Protein AF-A0AA37K5T1-F1 (afdb_monomer_lite)

Organism: NCBI:txid46503

Secondary structure (DSSP, 8-state):
-EEEE---EE-TT-PEEPPPEEEE----EEE---S--EEEEETTEEEEES-EEEEESPPPPTT-EEEEEETTEEEEEEE-SEEEE-SSSSEEEEE-

Radius of gyration: 15.93 Å; chains: 1; bounding box: 38×29×46 Å

Structure (mmCIF, N/CA/C/O backbone):
data_AF-A0AA37K5T1-F1
#
_entry.id   AF-A0AA37K5T1-F1
#
loop_
_atom_site.group_PDB
_atom_site.id
_atom_site.type_symbol
_atom_site.label_atom_id
_atom_site.label_alt_id
_atom_site.label_comp_id
_atom_site.label_asym_id
_atom_site.label_entity_id
_atom_site.label_seq_id
_atom_site.pdbx_PDB_ins_code
_atom_site.Cartn_x
_atom_site.Cartn_y
_atom_site.Cartn_z
_atom_site.occupancy
_atom_site.B_iso_or_equiv
_atom_site.auth_seq_id
_atom_site.auth_comp_id
_atom_site.auth_asym_id
_atom_site.auth_atom_id
_atom_site.pdbx_PDB_model_num
ATOM 1 N N . MET A 1 1 ? 6.909 2.314 -1.025 1.00 81.56 1 MET A N 1
ATOM 2 C CA . MET A 1 1 ? 7.194 2.400 -2.478 1.00 81.56 1 MET A CA 1
ATOM 3 C C . MET A 1 1 ? 6.068 1.789 -3.313 1.00 81.56 1 MET A C 1
ATOM 5 O O . MET A 1 1 ? 5.466 0.812 -2.888 1.00 81.56 1 MET A O 1
ATOM 9 N N . VAL A 1 2 ? 5.794 2.355 -4.487 1.00 77.31 2 VAL A N 1
ATOM 10 C CA . VAL A 1 2 ? 4.828 1.877 -5.493 1.00 77.31 2 VAL A CA 1
ATOM 11 C C . VAL A 1 2 ? 5.601 1.361 -6.700 1.00 77.31 2 VAL A C 1
ATOM 13 O O . VAL A 1 2 ? 6.588 1.982 -7.106 1.00 77.31 2 VAL A O 1
ATOM 16 N N . LYS A 1 3 ? 5.153 0.246 -7.275 1.00 79.38 3 LYS A N 1
ATOM 17 C CA . LYS A 1 3 ? 5.720 -0.293 -8.509 1.00 79.38 3 LYS A CA 1
ATOM 18 C C . LYS A 1 3 ? 5.293 0.564 -9.699 1.00 79.38 3 LYS A C 1
ATOM 20 O O . LYS A 1 3 ? 4.110 0.838 -9.892 1.00 79.38 3 LYS A O 1
ATOM 25 N N . VAL A 1 4 ? 6.261 0.983 -10.498 1.00 74.38 4 VAL A N 1
ATOM 26 C CA . VAL A 1 4 ? 6.074 1.747 -11.727 1.00 74.38 4 VAL A CA 1
ATOM 27 C C . VAL A 1 4 ? 6.645 0.915 -12.861 1.00 74.38 4 VAL A C 1
ATOM 29 O O . VAL A 1 4 ? 7.843 0.663 -12.917 1.00 74.38 4 VAL A O 1
ATOM 32 N N . VAL A 1 5 ? 5.779 0.482 -13.769 1.00 70.81 5 VAL A N 1
ATOM 33 C CA . VAL A 1 5 ? 6.210 -0.178 -15.001 1.00 70.81 5 VAL A CA 1
ATOM 34 C C . VAL A 1 5 ? 6.388 0.909 -16.052 1.00 70.81 5 VAL A C 1
ATOM 36 O O . VAL A 1 5 ? 5.443 1.648 -16.340 1.00 70.81 5 VAL A O 1
ATOM 39 N N . SER A 1 6 ? 7.599 1.056 -16.591 1.00 65.56 6 SER A N 1
ATOM 40 C CA . SER A 1 6 ? 7.839 1.992 -17.686 1.00 65.56 6 SER A CA 1
ATOM 41 C C . SER A 1 6 ? 7.050 1.545 -18.920 1.00 65.56 6 SER A C 1
ATOM 43 O O . SER A 1 6 ? 7.019 0.357 -19.247 1.00 65.56 6 SER A O 1
ATOM 45 N N . GLY A 1 7 ? 6.415 2.492 -19.614 1.00 62.22 7 GLY A N 1
ATOM 46 C CA . GLY A 1 7 ? 5.750 2.213 -20.889 1.00 62.22 7 GLY A CA 1
ATOM 47 C C . GLY A 1 7 ? 6.725 1.706 -21.964 1.00 62.22 7 GLY A C 1
ATOM 48 O O . GLY A 1 7 ? 7.936 1.674 -21.728 1.00 62.22 7 GLY A O 1
ATOM 49 N N . PRO A 1 8 ? 6.214 1.320 -23.148 1.00 63.28 8 PRO A N 1
ATOM 50 C CA . PRO A 1 8 ? 7.056 0.881 -24.254 1.00 63.28 8 PRO A CA 1
ATOM 51 C C . PRO A 1 8 ? 8.038 1.998 -24.619 1.00 63.28 8 PRO A C 1
ATOM 53 O O . PRO A 1 8 ? 7.633 3.075 -25.057 1.00 63.28 8 PRO A O 1
ATOM 56 N N . SER A 1 9 ? 9.322 1.743 -24.383 1.00 70.69 9 SER A N 1
ATOM 57 C CA . SER A 1 9 ? 10.418 2.611 -24.802 1.00 70.69 9 SER A CA 1
ATOM 58 C C . SER A 1 9 ? 11.073 1.994 -26.027 1.00 70.69 9 SER A C 1
ATOM 60 O O . SER A 1 9 ? 11.073 0.774 -26.174 1.00 70.69 9 SER A O 1
ATOM 62 N N . PHE A 1 10 ? 11.637 2.828 -26.889 1.00 79.06 10 PHE A N 1
ATOM 63 C CA . PHE A 1 10 ? 12.379 2.387 -28.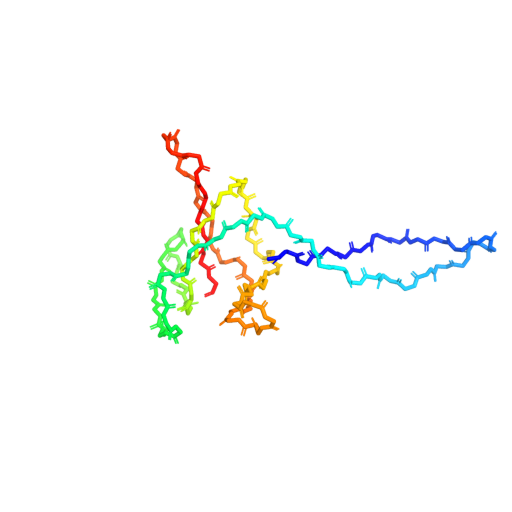062 1.00 79.06 10 PHE A CA 1
ATOM 64 C C . PHE A 1 10 ? 13.839 2.829 -27.931 1.00 79.06 10 PHE A C 1
ATOM 66 O O . PHE A 1 10 ? 14.099 3.864 -27.311 1.00 79.06 10 PHE A O 1
ATOM 73 N N . ASP A 1 11 ? 14.777 2.030 -28.435 1.00 80.88 11 ASP A N 1
ATOM 74 C CA . ASP A 1 11 ? 16.183 2.436 -28.551 1.00 80.88 11 ASP A CA 1
ATOM 75 C C . ASP A 1 11 ? 16.402 3.384 -29.752 1.00 80.88 11 ASP A C 1
ATOM 77 O O . ASP A 1 11 ? 15.455 3.746 -30.458 1.00 80.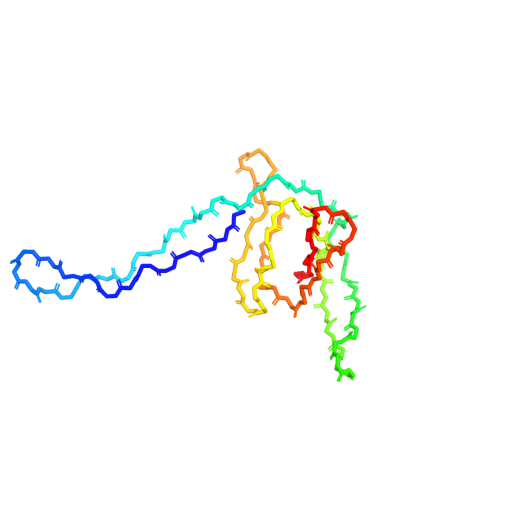88 11 ASP A O 1
ATOM 81 N N . GLU A 1 12 ? 17.646 3.831 -29.969 1.00 84.19 12 GLU A N 1
ATOM 82 C CA . GLU A 1 12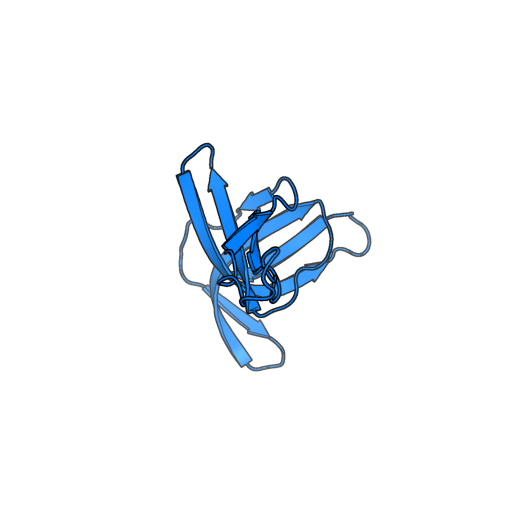 ? 18.005 4.727 -31.086 1.00 84.19 12 GLU A CA 1
ATOM 83 C C . GLU A 1 12 ? 17.721 4.106 -32.469 1.00 84.19 12 GLU A C 1
ATOM 85 O O . GLU A 1 12 ? 17.516 4.835 -33.440 1.00 84.19 12 GLU A O 1
ATOM 90 N N . ASP A 1 13 ? 17.621 2.777 -32.537 1.00 85.31 13 ASP A N 1
ATOM 91 C CA . ASP A 1 13 ? 17.322 1.985 -33.731 1.00 85.31 13 ASP A CA 1
ATOM 92 C C . ASP A 1 13 ? 15.824 1.613 -33.848 1.00 85.31 13 ASP A C 1
ATOM 94 O O . ASP A 1 13 ? 15.435 0.826 -34.712 1.00 85.31 13 ASP A O 1
ATOM 98 N N . MET A 1 14 ? 14.955 2.195 -33.009 1.00 79.19 14 MET A N 1
ATOM 99 C CA . MET A 1 14 ? 13.512 1.917 -32.921 1.00 79.19 14 MET A CA 1
ATOM 100 C C . MET A 1 14 ? 13.132 0.476 -32.528 1.00 79.19 14 MET A C 1
ATOM 102 O O . MET A 1 14 ? 11.994 0.052 -32.757 1.00 79.19 14 MET A O 1
ATOM 106 N N . ASN A 1 15 ? 14.018 -0.284 -31.887 1.00 83.69 15 ASN A N 1
ATOM 107 C CA . ASN A 1 15 ? 13.650 -1.574 -31.312 1.00 83.69 15 ASN A CA 1
ATOM 108 C C . ASN A 1 15 ? 12.880 -1.374 -30.001 1.00 83.69 15 ASN A C 1
ATOM 110 O O . ASN A 1 15 ? 13.247 -0.519 -29.191 1.00 83.69 15 ASN A O 1
ATOM 114 N N . PRO A 1 16 ? 11.830 -2.172 -29.744 1.00 79.19 16 PRO A N 1
ATOM 115 C CA . PRO A 1 16 ? 11.115 -2.121 -28.479 1.00 79.19 16 PRO A CA 1
ATOM 116 C C . PRO A 1 16 ? 12.020 -2.613 -27.344 1.00 79.19 16 PRO A C 1
ATOM 118 O O . PRO A 1 16 ? 12.459 -3.764 -27.327 1.00 79.19 16 PRO A O 1
ATOM 121 N N . LEU A 1 17 ? 12.268 -1.746 -26.367 1.00 77.19 17 LEU A N 1
ATOM 122 C CA . LEU A 1 17 ? 12.937 -2.105 -25.126 1.00 77.19 17 LEU A CA 1
ATOM 123 C C . LEU A 1 17 ? 11.956 -2.834 -24.199 1.00 77.19 17 LEU A C 1
ATOM 125 O O . LEU A 1 17 ? 10.768 -2.489 -24.152 1.00 77.19 17 LEU A O 1
ATOM 129 N N . PRO A 1 18 ? 12.433 -3.831 -23.432 1.00 75.06 18 PRO A N 1
ATOM 130 C CA . PRO A 1 18 ? 11.600 -4.489 -22.442 1.00 75.06 18 PRO A CA 1
ATOM 131 C C . PRO A 1 18 ? 11.103 -3.464 -21.409 1.00 75.06 18 PRO A C 1
ATOM 133 O O . PRO A 1 18 ? 11.850 -2.551 -21.040 1.00 75.06 18 PRO A O 1
ATOM 136 N N . PRO A 1 19 ? 9.856 -3.602 -20.925 1.00 73.06 19 PRO A N 1
ATOM 137 C CA . PRO A 1 19 ? 9.345 -2.734 -19.877 1.00 73.06 19 PRO A CA 1
ATOM 138 C C . PRO A 1 19 ? 10.224 -2.881 -18.634 1.00 73.06 19 PRO A C 1
ATOM 140 O O . PRO A 1 19 ? 10.492 -3.992 -18.173 1.00 73.06 19 PRO A O 1
ATOM 143 N N . LYS A 1 20 ? 10.685 -1.755 -18.096 1.00 78.06 20 LYS A N 1
ATOM 144 C CA . LYS A 1 20 ? 11.486 -1.719 -16.882 1.00 78.06 20 LYS A CA 1
ATOM 145 C C . LYS A 1 20 ? 10.557 -1.571 -15.685 1.00 78.06 20 LYS A C 1
ATOM 147 O O . LYS A 1 20 ? 9.722 -0.667 -15.636 1.00 78.06 20 LYS A O 1
ATOM 152 N N . GLU A 1 21 ? 10.695 -2.478 -14.728 1.00 82.00 21 GLU A N 1
ATOM 153 C CA . GLU A 1 21 ? 10.018 -2.374 -13.442 1.00 82.00 21 GLU A CA 1
ATOM 154 C C . GLU A 1 21 ? 10.887 -1.533 -12.506 1.00 82.00 21 GLU A C 1
ATOM 156 O O . GLU A 1 21 ? 11.970 -1.948 -12.094 1.00 82.00 21 GLU A O 1
ATOM 161 N N . ASP A 1 22 ? 10.419 -0.334 -12.183 1.00 84.56 22 ASP A N 1
ATOM 162 C CA . ASP A 1 22 ? 11.050 0.559 -11.220 1.00 84.56 22 ASP A CA 1
ATOM 163 C C . ASP A 1 22 ? 10.151 0.718 -9.987 1.00 84.56 22 ASP A C 1
ATOM 165 O O . ASP A 1 22 ? 8.938 0.509 -10.024 1.00 84.56 22 ASP A O 1
ATOM 169 N N . TRP A 1 23 ? 10.747 1.094 -8.858 1.00 85.62 23 TRP A N 1
ATOM 170 C CA . TRP A 1 23 ? 10.018 1.346 -7.618 1.00 85.62 23 TRP A CA 1
ATOM 171 C C . TRP A 1 23 ? 10.163 2.806 -7.236 1.00 85.62 23 TRP A C 1
ATOM 173 O O . TRP A 1 23 ? 11.275 3.301 -7.060 1.00 85.62 23 TRP A O 1
ATOM 183 N N . LYS A 1 24 ? 9.035 3.494 -7.068 1.00 87.19 24 LYS A N 1
ATOM 184 C CA . LYS A 1 24 ? 9.011 4.905 -6.688 1.00 87.19 24 LYS A CA 1
ATOM 185 C C . LYS A 1 24 ? 8.586 5.066 -5.237 1.00 87.19 24 LYS A C 1
ATOM 187 O O . LYS A 1 24 ? 7.639 4.421 -4.783 1.00 87.19 24 LYS A O 1
ATOM 192 N N . ASP A 1 25 ? 9.272 5.935 -4.505 1.00 88.12 25 ASP A N 1
ATOM 193 C CA . ASP A 1 25 ? 8.830 6.308 -3.166 1.00 88.12 25 ASP A CA 1
ATOM 194 C C . ASP A 1 25 ? 7.566 7.183 -3.222 1.00 88.12 25 ASP A C 1
ATOM 196 O O . ASP A 1 25 ? 7.433 8.039 -4.101 1.00 88.12 25 ASP A O 1
ATOM 200 N N . PHE A 1 26 ? 6.614 6.924 -2.324 1.00 84.50 26 PHE A N 1
ATOM 201 C CA . PHE A 1 26 ? 5.341 7.650 -2.264 1.00 84.50 26 PHE A CA 1
ATOM 202 C C . PHE A 1 26 ? 5.112 8.372 -0.933 1.00 84.50 26 PHE A C 1
ATOM 204 O O . PHE A 1 26 ? 4.070 9.009 -0.790 1.00 84.50 26 PHE A O 1
ATOM 211 N N . GLY A 1 27 ? 6.060 8.300 0.005 1.00 85.44 27 GLY A N 1
ATOM 212 C CA . GLY A 1 27 ? 5.968 8.952 1.305 1.00 85.44 27 GLY A CA 1
ATOM 213 C C . GLY A 1 27 ? 6.201 8.025 2.496 1.00 85.44 27 GLY A C 1
ATOM 214 O O . GLY A 1 27 ? 6.122 6.796 2.408 1.00 85.44 27 GLY A O 1
ATOM 215 N N . SER A 1 28 ? 6.460 8.663 3.637 1.00 87.50 28 SER A N 1
ATOM 216 C CA . SER A 1 28 ? 6.562 8.016 4.941 1.00 87.50 28 SER A CA 1
ATOM 217 C C . SER A 1 28 ? 5.227 7.398 5.347 1.00 87.50 28 SER A C 1
ATOM 219 O O . SER A 1 28 ? 4.156 7.961 5.100 1.00 87.50 28 SER A O 1
ATOM 221 N N . CYS A 1 29 ? 5.292 6.243 6.003 1.00 89.81 29 CYS A N 1
ATOM 222 C CA . CYS A 1 29 ? 4.109 5.500 6.405 1.00 89.81 29 CYS A CA 1
ATOM 223 C C . CYS A 1 29 ? 4.247 4.898 7.803 1.00 89.81 29 CYS A C 1
ATOM 225 O O . CYS A 1 29 ? 5.342 4.752 8.345 1.00 89.81 29 CYS A O 1
ATOM 227 N N . ARG A 1 30 ? 3.100 4.536 8.369 1.00 87.94 30 ARG A N 1
ATOM 228 C CA . ARG A 1 30 ? 2.937 3.757 9.587 1.00 87.94 30 ARG A CA 1
ATOM 229 C C . ARG A 1 30 ? 2.141 2.503 9.232 1.00 87.94 30 ARG A C 1
ATOM 231 O O . ARG A 1 30 ? 1.056 2.593 8.664 1.00 87.94 30 ARG A O 1
ATOM 238 N N . CYS A 1 31 ? 2.691 1.343 9.567 1.00 86.25 31 CYS A N 1
ATOM 239 C CA . CYS A 1 31 ? 2.027 0.053 9.414 1.00 86.25 31 CYS A CA 1
ATOM 240 C C . CYS A 1 31 ? 1.424 -0.340 10.764 1.00 86.25 31 CYS A C 1
ATOM 242 O O . CYS A 1 31 ? 2.174 -0.550 11.717 1.00 86.25 31 CYS A O 1
ATOM 244 N N . ASP A 1 32 ? 0.096 -0.406 10.853 1.00 76.38 32 ASP A N 1
ATOM 245 C CA . ASP A 1 32 ? -0.602 -0.694 12.114 1.00 76.38 32 ASP A CA 1
ATOM 246 C C . ASP A 1 32 ? -0.738 -2.198 12.398 1.00 76.38 32 ASP A C 1
ATOM 248 O O . ASP A 1 32 ? -0.950 -2.599 13.543 1.00 76.38 32 ASP A O 1
ATOM 252 N N . ASP A 1 33 ? -0.558 -3.039 11.378 1.00 75.94 33 ASP A N 1
ATOM 253 C CA . ASP A 1 33 ? -0.697 -4.490 11.481 1.00 75.94 33 ASP A CA 1
ATOM 254 C C . ASP A 1 33 ? 0.646 -5.238 11.458 1.00 75.94 33 ASP A C 1
ATOM 256 O O . ASP A 1 33 ? 1.628 -4.814 10.844 1.00 75.94 33 ASP A O 1
ATOM 260 N N . ASN A 1 34 ? 0.655 -6.405 12.112 1.00 69.12 34 ASN A N 1
ATOM 261 C CA . ASN A 1 34 ? 1.805 -7.309 12.228 1.00 69.12 34 ASN A CA 1
ATOM 262 C C . ASN A 1 34 ? 1.640 -8.586 11.377 1.00 69.12 34 ASN A C 1
ATOM 264 O O . ASN A 1 34 ? 2.076 -9.658 11.788 1.00 69.12 34 ASN A O 1
ATOM 268 N N . GLY A 1 35 ? 0.982 -8.494 10.215 1.00 69.19 35 GLY A N 1
ATOM 269 C CA . GLY A 1 35 ? 0.832 -9.624 9.288 1.00 69.19 35 GLY A CA 1
ATOM 270 C C . GLY A 1 35 ? -0.195 -10.681 9.713 1.00 69.19 35 GLY A C 1
ATOM 271 O O . GLY A 1 35 ? -0.129 -11.819 9.260 1.00 69.19 35 GLY A O 1
ATOM 272 N N . VAL A 1 36 ? -1.135 -10.331 10.598 1.00 79.62 36 VAL A N 1
ATOM 273 C CA . VAL A 1 36 ? -2.260 -11.211 10.948 1.00 79.62 36 VAL A CA 1
ATOM 274 C C . VAL A 1 36 ? -3.369 -11.015 9.924 1.00 79.62 36 VAL A C 1
ATOM 276 O O . VAL A 1 36 ? -3.828 -9.890 9.734 1.00 79.62 36 VAL A O 1
ATOM 279 N N . MET A 1 37 ? -3.829 -12.113 9.323 1.00 85.56 37 MET A N 1
ATOM 280 C CA . MET A 1 37 ? -4.916 -12.090 8.348 1.00 85.56 37 MET A CA 1
ATOM 281 C C . MET A 1 37 ? -6.214 -11.581 8.987 1.00 85.56 37 MET A C 1
ATOM 283 O O . MET A 1 37 ? -6.679 -12.102 10.004 1.00 85.56 37 MET A O 1
ATOM 287 N N . LYS A 1 38 ? -6.796 -10.551 8.379 1.00 89.31 38 LYS A N 1
ATOM 288 C CA . LYS A 1 38 ? -8.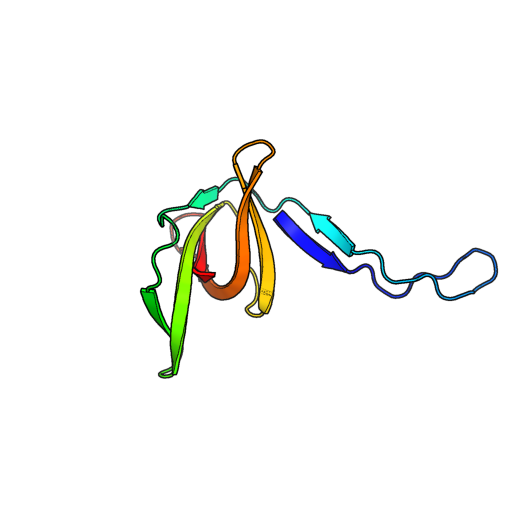046 -9.898 8.771 1.00 89.31 38 LYS A CA 1
ATOM 289 C C . LYS A 1 38 ? -8.951 -9.758 7.554 1.00 89.31 38 LYS A C 1
ATOM 291 O O . LYS A 1 38 ? -8.505 -9.886 6.421 1.00 89.31 38 LYS A O 1
ATOM 296 N N . GLN A 1 39 ? -10.228 -9.473 7.796 1.00 90.56 39 GLN A N 1
ATOM 297 C CA . GLN A 1 39 ? -11.218 -9.302 6.736 1.00 90.56 39 GLN A CA 1
ATOM 298 C C . GLN A 1 39 ? -11.754 -7.882 6.677 1.00 90.56 39 GLN A C 1
ATOM 300 O O . GLN A 1 39 ? -12.040 -7.265 7.705 1.00 90.56 39 GLN A O 1
ATOM 305 N N . ILE A 1 40 ? -11.929 -7.381 5.457 1.00 90.44 40 ILE A N 1
ATOM 306 C CA . ILE A 1 40 ? -12.572 -6.102 5.182 1.00 90.44 40 ILE A CA 1
ATOM 307 C C . ILE A 1 40 ? -13.660 -6.269 4.126 1.00 90.44 40 ILE A C 1
ATOM 309 O O . ILE A 1 40 ? -13.476 -6.951 3.122 1.00 90.44 40 ILE A O 1
ATOM 313 N N . SER A 1 41 ? -14.800 -5.611 4.340 1.00 91.06 41 SER A N 1
ATOM 314 C CA . SER A 1 41 ? -15.843 -5.510 3.322 1.00 91.06 41 SER A CA 1
ATOM 315 C C . SER A 1 41 ? -15.607 -4.284 2.440 1.00 91.06 41 SER A C 1
ATOM 317 O O . SER A 1 41 ? -15.476 -3.158 2.935 1.00 91.06 41 SER A O 1
ATOM 319 N N . VAL A 1 42 ? -15.579 -4.496 1.127 1.00 89.44 42 VAL A N 1
ATOM 320 C CA . VAL A 1 42 ? -15.535 -3.446 0.106 1.00 89.44 42 VAL A CA 1
ATOM 321 C C . VAL A 1 42 ? -16.720 -3.661 -0.824 1.00 89.44 42 VAL A C 1
ATOM 323 O O . VAL A 1 42 ? -16.802 -4.677 -1.507 1.00 89.44 42 VAL A O 1
ATOM 326 N N . ASN A 1 43 ? -17.665 -2.718 -0.830 1.00 88.81 43 ASN A N 1
ATOM 327 C CA . ASN A 1 43 ? -18.886 -2.785 -1.646 1.00 88.81 43 ASN A CA 1
ATOM 328 C C . ASN A 1 43 ? -19.676 -4.103 -1.488 1.00 88.81 43 ASN A C 1
ATOM 330 O O . ASN A 1 43 ? -20.246 -4.608 -2.450 1.00 88.81 43 ASN A O 1
ATOM 334 N N . GLY A 1 44 ? -19.702 -4.673 -0.277 1.00 88.44 44 GLY A N 1
ATOM 335 C CA . GLY A 1 44 ? -20.422 -5.916 0.020 1.00 88.44 44 GLY A CA 1
ATOM 336 C C . GLY A 1 44 ? -19.645 -7.204 -0.275 1.00 88.44 44 GLY A C 1
ATOM 337 O O . GLY A 1 44 ? -20.134 -8.280 0.055 1.00 88.44 44 GLY A O 1
ATOM 338 N N . VAL A 1 45 ? -18.430 -7.114 -0.826 1.00 91.38 45 VAL A N 1
ATOM 339 C CA . VAL A 1 45 ? -17.526 -8.257 -1.028 1.00 91.38 45 VAL A CA 1
ATOM 340 C C . VAL A 1 45 ? -16.483 -8.280 0.087 1.00 91.38 45 VAL A C 1
ATOM 342 O O . VAL A 1 45 ? -15.923 -7.240 0.434 1.00 91.38 45 VAL A O 1
ATOM 345 N N . MET A 1 46 ? -16.247 -9.453 0.673 1.00 92.62 46 MET A N 1
ATOM 346 C CA . MET A 1 46 ? -15.221 -9.647 1.699 1.00 92.62 46 MET A CA 1
ATOM 347 C C . MET A 1 46 ? -13.866 -9.915 1.048 1.00 92.62 46 MET A C 1
ATOM 349 O O . MET A 1 46 ? -13.770 -10.736 0.137 1.00 92.62 46 MET A O 1
ATOM 353 N N . TYR A 1 47 ? -12.835 -9.245 1.547 1.00 91.50 47 TYR A N 1
ATOM 354 C CA . TYR A 1 47 ? -11.447 -9.440 1.151 1.00 91.50 47 TYR A CA 1
ATOM 355 C C . TYR A 1 47 ? -10.604 -9.732 2.384 1.00 91.50 47 TYR A C 1
ATOM 357 O O . TYR A 1 47 ? -10.764 -9.070 3.414 1.00 91.50 47 TYR A O 1
ATOM 365 N N . ASP A 1 48 ? -9.697 -10.693 2.256 1.00 91.50 48 ASP A N 1
ATOM 366 C CA . ASP A 1 48 ? -8.660 -10.944 3.249 1.00 91.50 48 ASP A CA 1
ATOM 367 C C . ASP A 1 48 ? -7.490 -9.984 3.009 1.00 91.50 48 ASP A C 1
ATOM 369 O O . ASP A 1 48 ? -7.085 -9.763 1.868 1.00 91.50 48 ASP A O 1
ATOM 373 N N . TYR A 1 49 ? -6.962 -9.408 4.083 1.00 90.69 49 TYR A N 1
ATOM 374 C CA . TYR A 1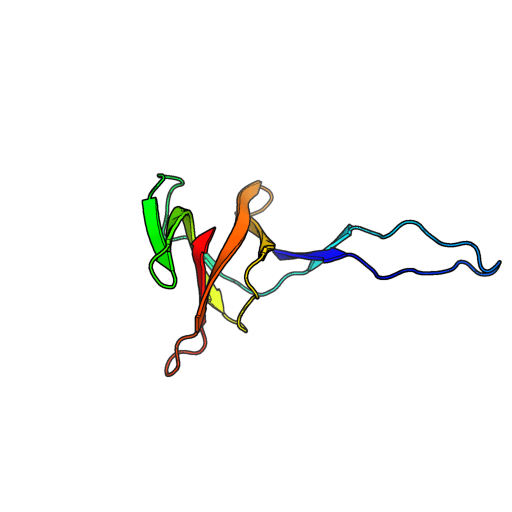 49 ? -5.812 -8.510 4.063 1.00 90.69 49 TYR A CA 1
ATOM 375 C C . TYR A 1 49 ? -4.901 -8.816 5.254 1.00 90.69 49 TYR A C 1
ATOM 377 O O . TYR A 1 49 ? -5.361 -9.293 6.294 1.00 90.69 49 TYR A O 1
ATOM 385 N N . ASN A 1 50 ? -3.610 -8.532 5.118 1.00 89.25 50 ASN A N 1
ATOM 386 C CA . ASN A 1 50 ? -2.614 -8.765 6.167 1.00 89.25 50 ASN A CA 1
ATOM 387 C C . ASN A 1 50 ? -2.053 -7.463 6.740 1.00 89.25 50 ASN A C 1
ATOM 389 O O . ASN A 1 50 ? -1.562 -7.456 7.873 1.00 89.25 50 ASN A O 1
ATOM 393 N N . TYR A 1 51 ? -2.114 -6.372 5.968 1.00 89.50 51 TYR A N 1
ATOM 394 C CA . TYR A 1 51 ? -1.532 -5.098 6.367 1.00 89.50 51 TYR A CA 1
ATOM 395 C C . TYR A 1 51 ? -2.471 -3.919 6.120 1.00 89.50 51 TYR A C 1
ATOM 397 O O . TYR A 1 51 ? -2.914 -3.675 4.999 1.00 89.50 51 TYR A O 1
ATOM 405 N N . HIS A 1 52 ? -2.712 -3.132 7.166 1.00 91.12 52 HIS A N 1
ATOM 406 C CA . HIS A 1 52 ? -3.244 -1.775 7.079 1.00 91.12 52 HIS A CA 1
ATOM 407 C C . HIS A 1 52 ? -2.106 -0.763 7.221 1.00 91.12 52 HIS A C 1
ATOM 409 O O . HIS A 1 52 ? -1.338 -0.783 8.190 1.00 91.12 52 HIS A O 1
ATOM 415 N N . VAL A 1 53 ? -1.980 0.110 6.223 1.00 90.81 53 VAL A N 1
ATOM 416 C CA . VAL A 1 53 ? -0.893 1.087 6.129 1.00 90.81 53 VAL A CA 1
ATOM 417 C C . VAL A 1 53 ? -1.479 2.480 5.979 1.00 90.81 53 VAL A C 1
ATOM 419 O O . VAL A 1 53 ? -2.260 2.736 5.066 1.00 90.81 53 VAL A O 1
ATOM 422 N N . VAL A 1 54 ? -1.045 3.396 6.839 1.00 90.75 54 VAL A N 1
ATOM 423 C CA . VAL A 1 54 ? -1.397 4.818 6.795 1.00 90.75 54 VAL A CA 1
ATOM 424 C C . VAL A 1 54 ? -0.166 5.610 6.376 1.00 90.75 54 VAL A C 1
ATOM 426 O O . VAL A 1 54 ? 0.918 5.399 6.911 1.00 90.75 54 VAL A O 1
ATOM 429 N N . TYR A 1 55 ? -0.297 6.515 5.414 1.00 90.56 55 TYR A N 1
ATOM 430 C CA . TYR A 1 55 ? 0.832 7.262 4.860 1.00 90.56 55 TYR A CA 1
ATOM 431 C C . TYR A 1 55 ? 0.455 8.692 4.490 1.00 90.56 55 TYR A C 1
ATOM 433 O O . TYR A 1 55 ? -0.709 9.019 4.248 1.00 90.56 55 TYR A O 1
ATOM 441 N N . GLU A 1 56 ? 1.458 9.560 4.427 1.00 87.31 56 GLU A N 1
ATOM 442 C CA . GLU A 1 56 ? 1.280 10.926 3.943 1.00 87.31 56 GLU A CA 1
ATOM 443 C C . GLU A 1 56 ? 1.312 10.933 2.413 1.00 87.31 56 GLU A C 1
ATOM 445 O O . GLU A 1 56 ? 2.304 10.533 1.808 1.00 87.31 56 GLU A O 1
ATOM 450 N N . GLY A 1 57 ? 0.227 11.366 1.762 1.00 84.06 57 GLY A N 1
ATOM 451 C CA . GLY A 1 57 ? 0.189 11.397 0.301 1.00 84.06 57 GLY A CA 1
ATOM 452 C C . GLY A 1 57 ? -1.200 11.374 -0.333 1.00 84.06 57 GLY A C 1
ATOM 453 O O . GLY A 1 57 ? -2.221 11.706 0.273 1.00 84.06 57 GLY A O 1
ATOM 454 N N . GLY A 1 58 ? -1.212 11.030 -1.622 1.00 85.44 58 GLY A N 1
ATOM 455 C CA . GLY A 1 58 ? -2.423 10.872 -2.427 1.00 85.44 58 GLY A CA 1
ATOM 456 C C . GLY A 1 58 ? -3.021 9.466 -2.341 1.00 85.44 58 GLY A C 1
ATOM 457 O O . GLY A 1 58 ? -2.379 8.534 -1.865 1.00 85.44 58 GLY A O 1
ATOM 458 N N . ILE A 1 59 ? -4.248 9.309 -2.842 1.00 87.88 59 ILE A N 1
ATOM 459 C CA . ILE A 1 59 ? -4.890 7.994 -2.988 1.00 87.88 59 ILE A CA 1
ATOM 460 C C . ILE A 1 59 ? -4.096 7.143 -3.980 1.00 87.88 59 ILE A C 1
ATOM 462 O O . ILE A 1 59 ? -3.778 7.604 -5.076 1.00 87.88 59 ILE A O 1
ATOM 466 N N . LEU A 1 60 ? -3.828 5.895 -3.600 1.00 89.88 60 LEU A N 1
ATOM 467 C CA . LEU A 1 60 ? -3.377 4.850 -4.513 1.00 89.88 60 LEU A CA 1
ATOM 468 C C . LEU A 1 60 ? -4.579 4.052 -5.013 1.00 89.88 60 LEU A C 1
ATOM 470 O O . LEU A 1 60 ? -5.491 3.752 -4.250 1.00 89.88 60 LEU A O 1
ATOM 474 N N . ASN A 1 61 ? -4.577 3.701 -6.295 1.00 89.31 61 ASN A N 1
ATOM 475 C CA . ASN A 1 61 ? -5.680 2.955 -6.893 1.00 89.31 61 ASN A CA 1
ATOM 476 C C . ASN A 1 61 ? -5.644 1.483 -6.465 1.00 89.31 61 ASN A C 1
ATOM 478 O O . ASN A 1 61 ? -4.566 0.903 -6.313 1.00 89.31 61 ASN A O 1
ATOM 482 N N . ALA A 1 62 ? -6.815 0.858 -6.345 1.00 89.75 62 ALA A N 1
ATOM 483 C CA . ALA A 1 62 ? -6.910 -0.584 -6.146 1.00 89.75 62 ALA A CA 1
ATOM 484 C C . ALA A 1 62 ? -6.176 -1.354 -7.265 1.00 89.75 62 ALA A C 1
ATOM 486 O O . ALA A 1 62 ? -6.205 -0.960 -8.430 1.00 89.75 62 ALA A O 1
ATOM 487 N N . GLY A 1 63 ? -5.492 -2.437 -6.898 1.00 88.88 63 GLY A N 1
ATOM 488 C CA . GLY A 1 63 ? -4.635 -3.232 -7.778 1.00 88.88 63 GLY A CA 1
ATOM 489 C C . GLY A 1 63 ? -3.200 -2.712 -7.925 1.00 88.88 63 GLY A C 1
ATOM 490 O O . GLY A 1 63 ? -2.366 -3.436 -8.466 1.00 88.88 63 GLY A O 1
ATOM 491 N N . THR A 1 64 ? -2.888 -1.512 -7.421 1.00 90.19 64 THR A N 1
ATOM 492 C CA . THR A 1 64 ? -1.516 -0.973 -7.422 1.00 90.19 64 THR A CA 1
ATOM 493 C C . THR A 1 64 ? -0.610 -1.845 -6.556 1.00 90.19 64 THR A C 1
ATOM 495 O O . THR A 1 64 ? -0.930 -2.092 -5.394 1.00 90.19 64 THR A O 1
ATOM 498 N N . GLU A 1 65 ? 0.521 -2.293 -7.102 1.00 92.12 65 GLU A N 1
ATOM 499 C CA . GLU A 1 65 ? 1.541 -3.011 -6.334 1.00 92.12 65 GLU A CA 1
ATOM 500 C C . GLU A 1 65 ? 2.345 -2.034 -5.473 1.00 92.12 65 GLU A C 1
ATOM 502 O O . GLU A 1 65 ? 2.896 -1.038 -5.957 1.00 92.12 65 GLU A O 1
ATOM 507 N N . VAL A 1 66 ? 2.420 -2.334 -4.183 1.00 91.50 66 VAL A N 1
ATOM 508 C CA . VAL A 1 66 ? 3.160 -1.556 -3.196 1.00 91.50 66 VAL A CA 1
ATOM 509 C C . VAL A 1 66 ? 4.031 -2.459 -2.346 1.00 91.50 66 VAL A C 1
ATOM 511 O O . VAL A 1 66 ? 3.656 -3.575 -1.998 1.00 91.50 66 VAL A O 1
ATOM 514 N N . ARG A 1 67 ? 5.183 -1.917 -1.959 1.00 91.44 67 ARG A N 1
ATOM 515 C CA . ARG A 1 67 ? 6.067 -2.500 -0.954 1.00 91.44 67 ARG A CA 1
ATOM 516 C C . ARG A 1 67 ? 6.383 -1.473 0.121 1.00 91.44 67 ARG A C 1
ATOM 518 O O . ARG A 1 67 ? 6.697 -0.314 -0.178 1.00 91.44 67 ARG A O 1
ATOM 525 N N . ILE A 1 68 ? 6.294 -1.898 1.366 1.00 89.81 68 ILE A N 1
ATOM 526 C CA . ILE A 1 68 ? 6.613 -1.128 2.559 1.00 89.81 68 ILE A CA 1
ATOM 527 C C . ILE A 1 68 ? 7.973 -1.592 3.052 1.00 89.81 68 ILE A C 1
ATOM 529 O O . ILE A 1 68 ? 8.201 -2.788 3.236 1.00 89.81 68 ILE A O 1
ATOM 533 N N . LEU A 1 69 ? 8.873 -0.634 3.239 1.00 90.31 69 LEU A N 1
ATOM 534 C CA . LEU A 1 69 ? 10.231 -0.887 3.695 1.00 90.31 69 LEU A CA 1
ATOM 535 C C . LEU A 1 69 ? 10.362 -0.512 5.171 1.00 90.31 69 LEU A C 1
ATOM 537 O O . LEU A 1 69 ? 9.793 0.485 5.611 1.00 90.31 69 LEU A O 1
ATOM 541 N N . ASP A 1 70 ? 11.124 -1.311 5.905 1.00 87.31 70 ASP A N 1
ATOM 542 C CA . ASP A 1 70 ? 11.580 -1.053 7.268 1.00 87.31 70 ASP A CA 1
ATOM 543 C C . ASP A 1 70 ? 13.115 -1.073 7.240 1.00 87.31 70 ASP A C 1
ATOM 545 O O . ASP A 1 70 ? 13.755 -2.130 7.241 1.00 87.31 70 ASP A O 1
ATOM 549 N N . GLY A 1 71 ? 13.705 0.109 7.039 1.00 85.50 71 GLY A N 1
ATOM 550 C CA . GLY A 1 71 ? 15.112 0.240 6.658 1.00 85.50 71 GLY A CA 1
ATOM 551 C C . GLY A 1 71 ? 15.386 -0.387 5.286 1.00 85.50 71 GLY A C 1
ATOM 552 O O . GLY A 1 71 ? 14.825 0.040 4.279 1.00 85.50 71 GLY A O 1
ATOM 553 N N . GLU A 1 72 ? 16.247 -1.404 5.251 1.00 85.56 72 GLU A N 1
ATOM 554 C CA . GLU A 1 72 ? 16.594 -2.152 4.029 1.00 85.56 72 GLU A CA 1
ATOM 555 C C . GLU A 1 72 ? 15.696 -3.379 3.792 1.00 85.56 72 GLU A C 1
ATOM 557 O O . GLU A 1 72 ? 15.758 -4.000 2.732 1.00 85.56 72 GLU A O 1
ATOM 562 N N . SER A 1 73 ? 14.854 -3.742 4.764 1.00 86.88 73 SER A N 1
ATOM 563 C CA . SER A 1 73 ? 14.014 -4.941 4.691 1.00 86.88 73 SER A CA 1
ATOM 564 C C . SER A 1 73 ? 12.612 -4.624 4.181 1.00 86.88 73 SER A C 1
ATOM 566 O O . SER A 1 73 ? 12.029 -3.595 4.519 1.00 86.88 73 SER A O 1
ATOM 568 N N . VAL A 1 74 ? 12.030 -5.532 3.396 1.00 89.06 74 VAL A N 1
ATOM 569 C CA . VAL A 1 74 ? 10.621 -5.440 2.992 1.00 89.06 74 VAL A CA 1
ATOM 570 C C . VAL A 1 74 ? 9.754 -5.957 4.137 1.00 89.06 74 VAL A C 1
ATOM 572 O O . VAL A 1 74 ? 9.796 -7.138 4.470 1.00 89.06 74 VAL A O 1
ATOM 575 N N . ARG A 1 75 ? 8.967 -5.066 4.744 1.00 86.69 75 ARG A N 1
ATOM 576 C CA . ARG A 1 75 ? 8.048 -5.398 5.843 1.00 86.69 75 ARG A CA 1
ATOM 577 C C . ARG A 1 75 ? 6.711 -5.930 5.342 1.00 86.69 75 ARG A C 1
ATOM 579 O O . ARG A 1 75 ? 6.126 -6.804 5.976 1.00 86.69 75 ARG A O 1
ATOM 586 N N . ALA A 1 76 ? 6.22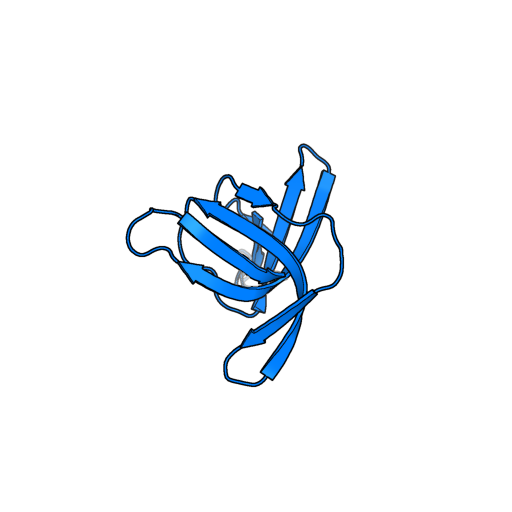3 -5.372 4.239 1.00 85.50 76 ALA A N 1
ATOM 587 C CA . ALA A 1 76 ? 4.976 -5.773 3.605 1.00 85.50 76 ALA A CA 1
ATOM 588 C C . ALA A 1 76 ? 5.071 -5.550 2.097 1.00 85.50 76 ALA A C 1
ATOM 590 O O . ALA A 1 76 ? 5.623 -4.545 1.652 1.00 85.50 76 ALA A O 1
ATOM 591 N N . GLU A 1 77 ? 4.503 -6.454 1.314 1.00 89.75 77 GLU A N 1
ATOM 592 C CA . GLU A 1 77 ? 4.358 -6.312 -0.131 1.00 89.75 77 GLU A CA 1
ATOM 593 C C . GLU A 1 77 ? 3.001 -6.875 -0.540 1.00 89.75 77 GLU A C 1
ATOM 595 O O . GLU A 1 77 ? 2.565 -7.899 -0.015 1.00 89.75 77 GLU A O 1
ATOM 600 N N . GLY A 1 78 ? 2.309 -6.185 -1.441 1.00 90.56 78 GLY A N 1
ATOM 601 C CA . GLY A 1 78 ? 0.988 -6.608 -1.877 1.00 90.56 78 GLY A CA 1
ATOM 602 C C . GLY A 1 78 ? 0.339 -5.640 -2.852 1.00 90.56 78 GLY A C 1
ATOM 603 O O . GLY A 1 78 ? 0.902 -4.609 -3.228 1.00 90.56 78 GLY A O 1
ATOM 604 N N . LYS A 1 79 ? -0.878 -5.987 -3.268 1.00 92.94 79 LYS A N 1
ATOM 605 C CA . LYS A 1 79 ? -1.717 -5.125 -4.100 1.00 92.94 79 LYS A CA 1
ATOM 606 C C . LYS A 1 79 ? -2.706 -4.385 -3.221 1.00 92.94 79 LYS A C 1
ATOM 608 O O . LYS A 1 79 ? -3.314 -4.981 -2.343 1.00 92.94 79 LYS A O 1
ATOM 613 N N . VAL A 1 80 ? -2.920 -3.105 -3.508 1.00 93.31 80 VAL A N 1
ATOM 614 C CA . VAL A 1 80 ? -3.942 -2.310 -2.820 1.00 93.31 80 VAL A CA 1
ATOM 615 C C . VAL A 1 80 ? -5.320 -2.931 -3.060 1.00 93.31 80 VAL A C 1
ATOM 617 O O . VAL A 1 80 ? -5.811 -2.941 -4.186 1.00 93.31 80 VAL A O 1
ATOM 620 N N . ILE A 1 81 ? -5.956 -3.430 -2.006 1.00 92.25 81 ILE A N 1
ATOM 621 C CA . ILE A 1 81 ? -7.328 -3.956 -2.034 1.00 92.25 81 ILE A CA 1
ATOM 622 C C . ILE A 1 81 ? -8.314 -2.795 -1.932 1.00 92.25 81 ILE A C 1
ATOM 624 O O . ILE A 1 81 ? -9.268 -2.676 -2.701 1.00 92.25 81 ILE A O 1
ATOM 628 N N . LYS A 1 82 ? -8.057 -1.911 -0.968 1.00 91.50 82 LYS A N 1
ATOM 629 C CA . LYS A 1 82 ? -8.875 -0.743 -0.659 1.00 91.50 82 LYS A CA 1
ATOM 630 C C . LYS A 1 82 ? -7.964 0.442 -0.385 1.00 91.50 82 LYS A C 1
ATOM 632 O O . LYS A 1 82 ? -6.896 0.282 0.197 1.00 91.50 82 LYS A O 1
ATOM 637 N N . SER A 1 83 ? -8.430 1.625 -0.758 1.00 92.12 83 SER A N 1
ATOM 638 C CA . SER A 1 83 ? -7.786 2.900 -0.459 1.00 92.12 83 SER A CA 1
ATOM 639 C C . SER A 1 83 ? -8.779 3.862 0.185 1.00 92.12 83 SER A C 1
ATOM 641 O O . SER A 1 83 ? -9.918 3.976 -0.274 1.00 92.12 83 SER A O 1
ATOM 643 N N . GLY A 1 84 ? -8.342 4.580 1.210 1.00 89.69 84 GLY A N 1
ATOM 644 C CA . GLY A 1 84 ? -9.065 5.673 1.848 1.00 89.69 84 GLY A CA 1
ATOM 645 C C . GLY A 1 84 ? -8.213 6.937 1.882 1.00 89.69 84 GLY A C 1
ATOM 646 O O . GLY A 1 84 ? -6.985 6.880 1.854 1.00 89.69 84 GLY A O 1
ATOM 647 N N . LYS A 1 85 ? -8.861 8.100 1.936 1.00 88.25 85 LYS A N 1
ATOM 648 C CA . LYS A 1 85 ? -8.189 9.374 2.195 1.00 88.25 85 LYS A CA 1
ATOM 649 C C . LYS A 1 85 ? -8.952 10.129 3.255 1.00 88.25 85 LYS A C 1
ATOM 651 O O . LYS A 1 85 ? -10.167 10.294 3.140 1.00 88.25 85 LYS A O 1
ATOM 656 N N . SER A 1 86 ? -8.227 10.615 4.252 1.00 82.88 86 SER A N 1
ATOM 657 C CA . SER A 1 86 ? -8.816 11.501 5.238 1.00 82.88 86 SER A CA 1
ATOM 658 C C . SER A 1 86 ? -9.125 12.853 4.591 1.00 82.88 86 SER A C 1
ATOM 660 O O . SER A 1 86 ? -8.339 13.422 3.832 1.00 82.88 86 SER A O 1
ATOM 662 N N . ASN A 1 87 ? -10.338 13.338 4.832 1.00 77.62 87 ASN A N 1
ATOM 663 C CA . ASN A 1 87 ? -10.816 14.620 4.320 1.00 77.62 87 ASN A CA 1
ATOM 664 C C . ASN A 1 87 ? -10.263 15.801 5.130 1.00 77.62 87 ASN A C 1
ATOM 666 O O . ASN A 1 87 ? -10.079 16.885 4.583 1.00 77.62 87 ASN A O 1
ATOM 670 N N . TYR A 1 88 ? -9.998 15.583 6.417 1.00 76.94 88 TYR A N 1
ATOM 671 C CA . TYR A 1 88 ? -9.515 16.603 7.340 1.00 76.94 88 TYR A CA 1
ATOM 672 C C . TYR A 1 88 ? -7.996 16.543 7.513 1.00 76.94 88 TYR A C 1
ATOM 674 O O . TYR A 1 88 ? -7.309 17.561 7.445 1.00 76.94 88 TYR A O 1
ATOM 682 N N . PHE A 1 89 ? -7.456 15.339 7.688 1.00 77.25 89 PHE A N 1
ATOM 683 C CA . PHE A 1 89 ? -6.022 15.126 7.821 1.00 77.25 89 PHE A CA 1
ATOM 684 C C . PHE A 1 89 ? -5.420 14.749 6.465 1.00 77.25 89 PHE A C 1
ATOM 686 O O . PHE A 1 89 ? -6.024 14.024 5.684 1.00 77.25 89 PHE A O 1
ATOM 693 N N . LYS A 1 90 ? -4.210 15.222 6.161 1.00 83.81 90 LYS A N 1
ATOM 694 C CA . LYS A 1 90 ? -3.564 15.002 4.853 1.00 83.81 90 LYS A CA 1
ATOM 695 C C . LYS A 1 90 ? -2.889 13.625 4.730 1.00 83.81 90 LYS A C 1
ATOM 697 O O . LYS A 1 90 ? -1.817 13.525 4.140 1.00 83.81 90 LYS A O 1
ATOM 702 N N . TYR A 1 91 ? -3.511 12.579 5.270 1.00 88.06 91 TYR A N 1
ATOM 703 C CA . TYR A 1 91 ? -3.048 11.200 5.124 1.00 88.06 91 TYR A CA 1
ATOM 704 C C . TYR A 1 91 ? -4.028 10.363 4.299 1.00 88.06 91 TYR A C 1
ATOM 706 O O . TYR A 1 91 ? -5.231 10.638 4.218 1.00 88.06 91 TYR A O 1
ATOM 714 N N . ALA A 1 92 ? -3.480 9.326 3.685 1.00 91.12 92 ALA A N 1
ATOM 715 C CA . ALA A 1 92 ? -4.204 8.271 3.010 1.00 91.12 92 ALA A CA 1
ATOM 716 C C . ALA A 1 92 ? -3.924 6.937 3.705 1.00 91.12 92 ALA A C 1
ATOM 718 O O . ALA A 1 92 ? -2.970 6.795 4.468 1.00 91.12 92 ALA A O 1
ATOM 719 N N . GLU A 1 93 ? -4.792 5.970 3.465 1.00 91.50 93 GLU A N 1
ATOM 720 C CA . GLU A 1 93 ? -4.699 4.639 4.044 1.00 91.50 93 GLU A CA 1
ATOM 721 C C . GLU A 1 93 ? -4.990 3.580 2.990 1.00 91.50 93 GLU A C 1
ATOM 723 O O . GLU A 1 93 ? -5.803 3.791 2.085 1.00 91.50 93 GLU A O 1
ATOM 728 N N . ILE A 1 94 ? -4.304 2.448 3.093 1.00 92.62 94 ILE A N 1
ATOM 729 C CA . ILE A 1 94 ? -4.437 1.315 2.183 1.00 92.62 94 ILE A CA 1
ATOM 730 C C . ILE A 1 94 ? -4.482 0.003 2.959 1.00 92.62 94 ILE A C 1
ATOM 732 O O . ILE A 1 94 ? -3.877 -0.132 4.024 1.00 92.62 94 ILE A O 1
ATOM 736 N N . TRP A 1 95 ? -5.187 -0.963 2.381 1.00 92.50 95 TRP A N 1
ATOM 737 C CA . TRP A 1 95 ? -5.226 -2.350 2.835 1.00 92.50 95 TRP A CA 1
ATOM 738 C C . TRP A 1 95 ? -4.563 -3.232 1.785 1.00 92.50 95 TRP A C 1
ATOM 740 O O . TRP A 1 95 ? -4.906 -3.115 0.602 1.00 92.50 95 TRP A O 1
ATOM 750 N N . LEU A 1 96 ? -3.623 -4.064 2.233 1.00 90.81 96 LEU A N 1
ATOM 751 C CA . LEU A 1 96 ? -2.816 -4.986 1.430 1.00 90.81 96 LEU A CA 1
ATOM 752 C C . LEU A 1 96 ? -3.058 -6.433 1.840 1.00 90.81 96 LEU A C 1
ATOM 754 O O . LEU A 1 96 ? -3.084 -6.702 3.068 1.00 90.81 96 LEU A O 1
#

Foldseek 3Di:
DWWDWADFDADPVRDTDDTDTDDDDFFDKDKPFQQDWDWDDDPNDIDIFRIKMKGQHDWDDFQIWDFDDDDPDTRDTDTFHDKAADPVDRMIMTTD

Sequence (96 aa):
MVKVVSGPSFDEDMNPLPPKEDWKDFGSCRCDDNGVMKQISVNGVMYDYNYHVVYEGGILNAGTEVRILDGESVRAEGKVIKSGKSNYFKYAEIWL

pLDDT: mean 85.13, std 7.13, range [62.22, 93.31]